Protein AF-A0A3D1RVV5-F1 (afdb_monomer)

pLDDT: mean 94.03, std 8.31, range [58.41, 98.19]

Solvent-accessible surface area (backbone atoms only — not comparable to full-atom values): 2683 Å² total; per-residue (Å²): 138,89,85,78,88,65,50,62,49,73,76,86,88,76,93,74,91,70,54,71,67,61,56,48,52,52,26,49,50,40,17,31,57,56,46,74,47,83,94,124

Radius of gyration: 12.27 Å; Cα contacts (8 Å, |Δi|>4): 33; chains: 1; bounding box: 28×19×34 Å

Secondary structure (DSSP, 8-state):
----------PPSS---S-HHHHHHHHHHHHHHHHT----

Mean predicted aligned error: 3.15 Å

Nearest PDB structures (foldseek):
  5ab7-assembly3_F  TM=9.630E-01  e=9.235E-01  Trypanosoma brucei brucei
  5ab7-assembly1_B  TM=9.628E-01  e=9.235E-01  Trypanosoma brucei brucei
  5ab7-assembly3_E  TM=9.646E-01  e=9.235E-01  Trypanosoma brucei brucei
  5ab7-assembly2_D  TM=9.635E-01  e=9.235E-01  Trypanosoma brucei brucei
  5ab4-assembly1_B  TM=9.567E-01  e=9.235E-01  Trypanosoma brucei brucei

Sequence (40 aa):
MKTAIVGWGHIPFGRHSEDVETMIIEVAGDALLSAGVDAT

Foldseek 3Di:
DDDDQQFWFADDDDDDPDDPVVRCVRGVVRRCVSNVHDPD

Structure (mmCIF, N/CA/C/O backbone):
data_AF-A0A3D1RVV5-F1
#
_entry.id   AF-A0A3D1RVV5-F1
#
loop_
_atom_site.group_PDB
_atom_site.id
_atom_site.type_symbol
_atom_site.label_atom_id
_atom_site.label_alt_id
_atom_site.label_comp_id
_atom_site.label_asym_id
_atom_site.label_entity_id
_atom_site.label_seq_id
_atom_site.pdbx_PDB_ins_code
_atom_site.Cartn_x
_atom_site.Cartn_y
_atom_site.Cartn_z
_atom_site.occupancy
_atom_site.B_iso_or_equiv
_atom_site.auth_seq_id
_atom_site.auth_comp_id
_atom_site.auth_asym_id
_atom_site.auth_atom_id
_atom_site.pdbx_PDB_model_num
ATOM 1 N N . MET A 1 1 ? -5.170 11.772 22.575 1.00 58.41 1 MET A N 1
ATOM 2 C CA . MET A 1 1 ? -5.379 11.265 21.201 1.00 58.41 1 MET A CA 1
ATOM 3 C C . MET A 1 1 ? -4.674 9.917 21.115 1.00 58.41 1 MET A C 1
ATOM 5 O O . MET A 1 1 ? -3.544 9.850 21.579 1.00 58.41 1 MET A O 1
ATOM 9 N N . LYS A 1 2 ? -5.337 8.844 20.665 1.00 90.88 2 LYS A N 1
ATOM 10 C CA . LYS A 1 2 ? -4.707 7.521 20.503 1.00 90.88 2 LYS A CA 1
ATOM 11 C C . LYS A 1 2 ? -4.536 7.262 19.012 1.00 90.88 2 LYS A C 1
ATOM 13 O O . LYS A 1 2 ? -5.492 7.446 18.267 1.00 90.88 2 LYS A O 1
ATOM 18 N N . THR A 1 3 ? -3.340 6.874 18.602 1.00 95.19 3 THR A N 1
ATOM 19 C CA . THR A 1 3 ? -3.002 6.530 17.219 1.00 95.19 3 THR A CA 1
ATOM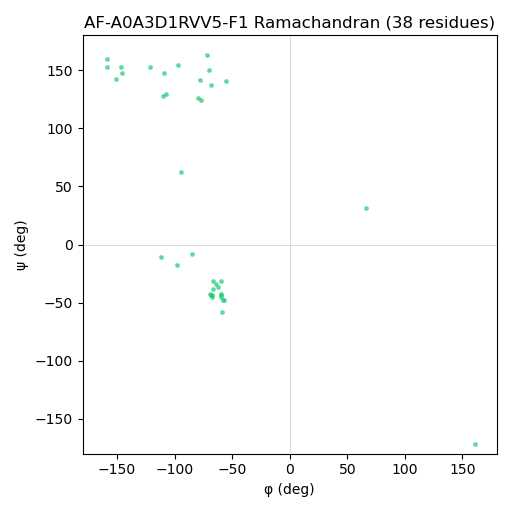 20 C C . THR A 1 3 ? -2.495 5.095 17.176 1.00 95.19 3 THR A C 1
ATOM 22 O O . THR A 1 3 ? -1.991 4.581 18.177 1.00 95.19 3 THR A O 1
ATOM 25 N N . ALA A 1 4 ? -2.669 4.435 16.035 1.00 96.88 4 ALA A N 1
ATOM 26 C CA . ALA A 1 4 ? -2.206 3.074 15.804 1.00 96.88 4 ALA A CA 1
ATOM 27 C C . ALA A 1 4 ? -1.790 2.908 14.340 1.00 96.88 4 ALA A C 1
ATOM 29 O O . ALA A 1 4 ? -2.311 3.597 13.463 1.00 96.88 4 ALA A O 1
ATOM 30 N N . ILE A 1 5 ? -0.864 1.984 14.093 1.00 96.94 5 ILE A N 1
ATOM 31 C CA . ILE A 1 5 ? -0.568 1.491 12.748 1.00 96.94 5 ILE A CA 1
ATOM 32 C C . ILE A 1 5 ? -1.685 0.514 12.385 1.00 96.94 5 ILE A C 1
ATOM 34 O O . ILE A 1 5 ? -1.940 -0.424 13.138 1.00 96.94 5 ILE 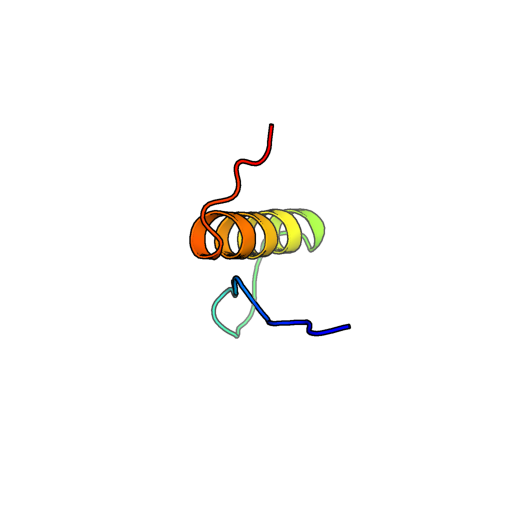A O 1
ATOM 38 N N . VAL A 1 6 ? -2.358 0.757 11.262 1.00 97.06 6 VAL A N 1
ATOM 39 C CA . VA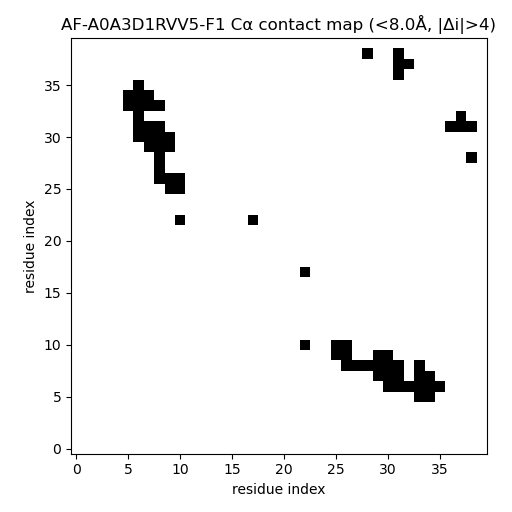L A 1 6 ? -3.504 -0.052 10.811 1.00 97.06 6 VAL A CA 1
ATOM 40 C C . VAL A 1 6 ? -3.216 -0.865 9.551 1.00 97.06 6 VAL A C 1
ATOM 42 O O . VAL A 1 6 ? -3.997 -1.747 9.234 1.00 97.06 6 VAL A O 1
ATOM 45 N N . GLY A 1 7 ? -2.092 -0.623 8.872 1.00 97.44 7 GLY A N 1
ATOM 46 C CA . GLY A 1 7 ? -1.674 -1.378 7.692 1.00 97.44 7 GLY A CA 1
ATOM 47 C C . GLY A 1 7 ? -0.175 -1.268 7.438 1.00 97.44 7 GLY A C 1
ATOM 48 O O . GLY A 1 7 ? 0.488 -0.362 7.952 1.00 97.44 7 GLY A O 1
ATOM 49 N N . TRP A 1 8 ? 0.354 -2.222 6.676 1.00 97.44 8 TRP A N 1
ATOM 50 C CA . TRP A 1 8 ? 1.769 -2.328 6.326 1.00 97.44 8 TRP A CA 1
ATOM 51 C C . TRP A 1 8 ? 1.930 -3.015 4.965 1.00 97.44 8 TRP A C 1
ATOM 53 O O . TRP A 1 8 ? 1.213 -3.967 4.675 1.00 97.44 8 TRP A O 1
ATOM 63 N N . GLY A 1 9 ? 2.898 -2.569 4.164 1.00 96.94 9 GLY A N 1
ATOM 64 C CA . GLY A 1 9 ? 3.236 -3.141 2.860 1.00 96.94 9 GLY A CA 1
ATOM 65 C C . GLY A 1 9 ? 4.738 -3.042 2.603 1.00 96.94 9 GLY A C 1
ATOM 66 O O . GLY A 1 9 ? 5.396 -2.128 3.106 1.00 96.94 9 GLY A O 1
ATOM 67 N N . HIS A 1 10 ? 5.302 -4.010 1.880 1.00 96.81 10 HIS A N 1
ATOM 68 C CA . HIS A 1 10 ? 6.715 -4.002 1.498 1.00 96.81 10 HIS A CA 1
ATOM 69 C C . HIS A 1 10 ? 6.963 -4.901 0.288 1.00 96.81 10 HIS A C 1
ATOM 71 O O . HIS A 1 10 ? 6.292 -5.916 0.127 1.00 96.81 10 HIS A O 1
ATOM 77 N N . ILE A 1 11 ? 8.004 -4.576 -0.475 1.00 95.88 11 ILE A N 1
ATOM 78 C CA . ILE A 1 11 ? 8.584 -5.472 -1.476 1.00 95.88 11 ILE A CA 1
ATOM 79 C C . ILE A 1 11 ? 9.803 -6.204 -0.899 1.00 95.88 11 ILE A C 1
ATOM 81 O O . ILE A 1 11 ? 10.467 -5.680 0.007 1.00 95.88 11 ILE A O 1
ATOM 85 N N . PRO A 1 12 ? 10.149 -7.398 -1.415 1.00 95.12 12 PRO A N 1
ATOM 86 C CA . PRO A 1 12 ? 11.370 -8.092 -1.030 1.00 95.12 12 PRO A CA 1
ATOM 87 C C . PRO A 1 12 ? 12.613 -7.219 -1.229 1.00 95.12 12 PRO A C 1
ATOM 89 O O . PRO A 1 12 ? 12.749 -6.507 -2.223 1.00 95.12 12 PRO A O 1
ATOM 92 N N . PHE A 1 13 ? 13.562 -7.296 -0.300 1.00 93.44 13 PHE A N 1
ATOM 93 C CA . PHE A 1 13 ? 14.840 -6.607 -0.461 1.00 93.44 13 PHE A CA 1
ATOM 94 C C . PHE A 1 13 ? 15.658 -7.234 -1.593 1.00 93.44 13 PHE A C 1
ATOM 96 O O . PHE A 1 13 ? 15.774 -8.455 -1.688 1.00 93.44 13 PHE A O 1
ATOM 103 N N . GLY A 1 14 ? 16.279 -6.397 -2.422 1.00 95.38 14 GLY A N 1
ATOM 104 C CA . GLY A 1 14 ? 17.082 -6.865 -3.544 1.00 95.38 14 GLY A CA 1
ATOM 105 C C . GLY A 1 14 ? 17.299 -5.788 -4.595 1.00 95.38 14 GLY A C 1
ATOM 106 O O . GLY A 1 14 ? 16.981 -4.618 -4.388 1.00 95.38 14 GLY A O 1
ATOM 107 N N . ARG A 1 15 ? 17.879 -6.199 -5.725 1.00 95.06 15 ARG A N 1
ATOM 108 C CA . ARG A 1 15 ? 17.898 -5.360 -6.923 1.00 95.06 15 ARG A CA 1
ATOM 109 C C . ARG A 1 15 ? 16.553 -5.480 -7.616 1.00 95.06 15 ARG A C 1
ATOM 111 O O . ARG A 1 15 ? 16.160 -6.589 -7.965 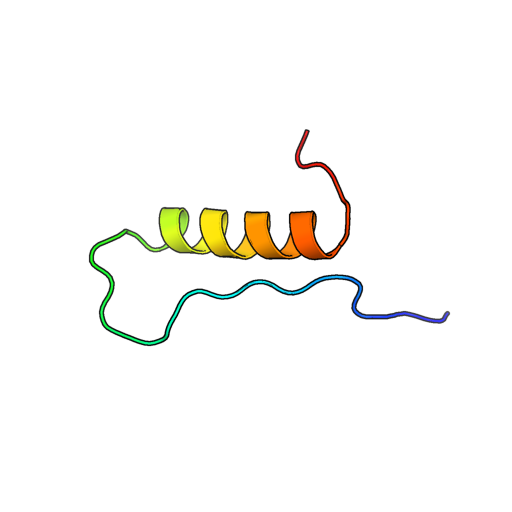1.00 95.06 15 ARG A O 1
ATOM 118 N N . H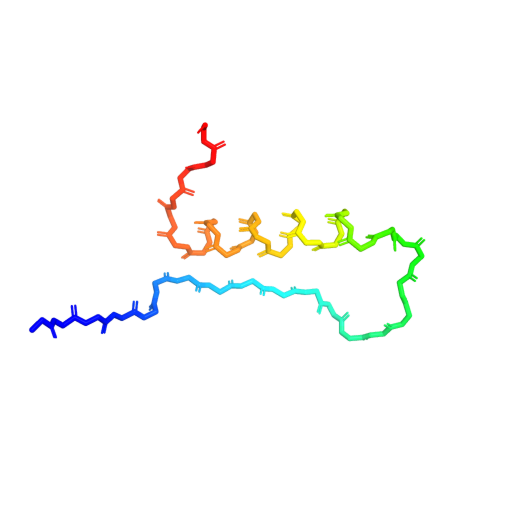IS A 1 16 ? 15.946 -4.332 -7.862 1.00 94.94 16 HIS A N 1
ATOM 119 C CA . HIS A 1 16 ? 14.731 -4.187 -8.649 1.00 94.94 16 HIS A CA 1
ATOM 120 C C . HIS A 1 16 ? 15.074 -3.522 -9.978 1.00 94.94 16 HIS A C 1
ATOM 122 O O . HIS A 1 16 ? 16.037 -2.751 -10.064 1.00 94.94 16 HIS A O 1
ATOM 128 N N . SER A 1 17 ? 14.342 -3.893 -11.021 1.00 96.56 17 SER A N 1
ATOM 129 C CA . SER A 1 17 ? 14.485 -3.333 -12.372 1.00 96.56 17 SER A CA 1
ATOM 130 C C . SER A 1 17 ? 13.465 -2.233 -12.666 1.00 96.56 17 SER A C 1
ATOM 132 O O . SER A 1 17 ? 13.643 -1.448 -13.594 1.00 96.56 17 SER A O 1
ATOM 134 N N . GLU A 1 18 ? 12.417 -2.199 -11.857 1.00 95.69 18 GLU A N 1
ATOM 135 C CA . GLU A 1 18 ? 11.319 -1.259 -11.829 1.00 95.69 18 GLU A CA 1
ATOM 136 C C . GLU A 1 18 ? 11.798 0.111 -11.335 1.00 95.69 18 GLU A C 1
ATOM 138 O O . GLU A 1 18 ? 12.736 0.227 -10.538 1.00 95.69 18 GLU A O 1
ATOM 143 N N . ASP A 1 19 ? 11.147 1.173 -11.806 1.00 96.69 19 ASP A N 1
ATOM 144 C CA . ASP A 1 19 ? 11.399 2.512 -11.295 1.00 96.69 19 ASP A CA 1
ATOM 145 C C . ASP A 1 19 ? 10.836 2.687 -9.873 1.00 96.69 19 ASP A C 1
ATOM 147 O O . ASP A 1 19 ? 9.999 1.923 -9.382 1.00 96.69 19 ASP A O 1
ATOM 151 N N . VAL A 1 20 ? 11.317 3.726 -9.192 1.00 96.12 20 VAL A N 1
ATOM 152 C CA . VAL A 1 20 ? 10.960 3.997 -7.796 1.00 96.12 20 VAL A CA 1
ATOM 153 C C . VAL A 1 20 ? 9.475 4.306 -7.623 1.00 96.12 20 VAL A C 1
ATOM 155 O O . VAL A 1 20 ? 8.907 3.930 -6.600 1.00 96.12 20 VAL A O 1
ATOM 158 N N . GLU A 1 21 ? 8.836 4.963 -8.589 1.00 97.19 21 GLU A N 1
ATOM 159 C CA . GLU A 1 21 ? 7.420 5.321 -8.487 1.00 97.19 21 GLU A CA 1
ATOM 160 C C . GLU A 1 21 ? 6.554 4.063 -8.550 1.00 97.19 21 GLU A C 1
ATOM 162 O O . GLU A 1 21 ? 5.677 3.886 -7.705 1.00 97.19 21 GLU A O 1
ATOM 167 N N . THR A 1 22 ? 6.872 3.143 -9.464 1.00 96.81 22 THR A N 1
ATOM 168 C CA . THR A 1 22 ? 6.222 1.829 -9.549 1.00 96.81 22 THR A CA 1
ATOM 169 C C . THR A 1 22 ? 6.348 1.056 -8.233 1.00 96.81 22 THR A C 1
ATOM 171 O O . THR A 1 22 ? 5.343 0.586 -7.697 1.00 96.81 22 THR A O 1
ATOM 174 N N . MET A 1 23 ? 7.551 0.995 -7.652 1.00 97.12 23 MET A N 1
ATOM 175 C CA . MET A 1 23 ? 7.771 0.319 -6.364 1.00 97.12 23 MET A CA 1
ATOM 176 C C . MET A 1 23 ? 6.987 0.965 -5.211 1.00 97.12 23 MET A C 1
ATOM 178 O O . MET A 1 23 ? 6.500 0.264 -4.325 1.00 97.12 23 MET A O 1
ATOM 182 N N . ILE A 1 24 ? 6.851 2.296 -5.200 1.00 96.50 24 ILE A N 1
ATOM 183 C CA . ILE A 1 24 ? 6.065 3.013 -4.183 1.00 96.50 24 ILE A CA 1
ATOM 184 C C . ILE A 1 24 ? 4.577 2.691 -4.320 1.00 96.50 24 ILE A C 1
ATOM 186 O O . ILE A 1 24 ? 3.915 2.466 -3.307 1.00 96.50 24 ILE A O 1
ATOM 190 N N . ILE A 1 25 ? 4.053 2.669 -5.548 1.00 96.69 25 ILE A N 1
ATOM 191 C CA . ILE A 1 25 ? 2.646 2.346 -5.811 1.00 96.69 25 ILE A CA 1
ATOM 192 C C . ILE A 1 25 ? 2.322 0.937 -5.309 1.00 96.69 25 ILE A C 1
ATOM 194 O O . ILE A 1 25 ? 1.301 0.757 -4.648 1.00 96.69 25 ILE A O 1
ATOM 198 N N . GLU A 1 26 ? 3.207 -0.033 -5.553 1.00 95.88 26 GLU A N 1
ATOM 199 C CA . GLU A 1 26 ? 3.053 -1.409 -5.074 1.00 95.88 26 GLU A CA 1
ATOM 200 C C . GLU A 1 26 ? 2.957 -1.468 -3.542 1.00 95.88 26 GLU A C 1
ATOM 202 O O . GLU A 1 26 ? 1.936 -1.891 -2.998 1.00 95.88 26 GLU A O 1
ATOM 207 N N . VAL A 1 27 ? 3.966 -0.960 -2.821 1.00 97.00 27 VAL A N 1
ATOM 208 C CA . VAL A 1 27 ? 3.970 -1.043 -1.347 1.00 97.00 27 VAL A CA 1
ATOM 209 C C . VAL A 1 27 ? 2.867 -0.210 -0.694 1.00 97.00 27 VAL A C 1
ATOM 211 O O . VAL A 1 27 ? 2.373 -0.574 0.374 1.00 97.00 27 VAL A O 1
ATOM 214 N N . ALA A 1 28 ? 2.469 0.909 -1.308 1.00 96.94 28 ALA A N 1
ATOM 215 C CA . ALA A 1 28 ? 1.358 1.723 -0.829 1.00 96.94 28 ALA A CA 1
ATOM 216 C C . ALA A 1 28 ? 0.021 0.995 -1.014 1.00 96.94 28 ALA A C 1
ATOM 218 O O . ALA A 1 28 ? -0.796 0.989 -0.092 1.00 96.94 28 ALA A O 1
ATOM 219 N N . GLY A 1 29 ? -0.178 0.345 -2.165 1.00 96.38 29 GLY A N 1
ATOM 220 C CA . GLY A 1 29 ? -1.333 -0.512 -2.424 1.00 96.38 29 GLY A CA 1
ATOM 221 C C . GLY A 1 29 ? -1.437 -1.642 -1.401 1.00 96.38 29 GLY A C 1
ATOM 222 O O . GLY A 1 29 ? -2.483 -1.806 -0.774 1.00 96.38 29 GLY A O 1
ATOM 223 N N . ASP A 1 30 ? -0.332 -2.340 -1.139 1.00 96.94 30 ASP A N 1
ATOM 224 C CA . ASP A 1 30 ? -0.269 -3.400 -0.127 1.00 96.94 30 ASP A CA 1
ATOM 225 C C . ASP A 1 30 ? -0.619 -2.893 1.277 1.00 96.94 30 ASP A C 1
ATOM 227 O O . ASP A 1 30 ? -1.367 -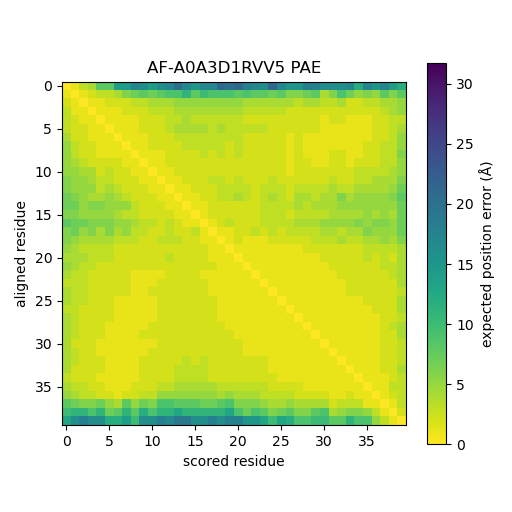3.541 2.012 1.00 96.94 30 ASP A O 1
ATOM 231 N N . ALA A 1 31 ? -0.121 -1.713 1.658 1.00 98.19 31 ALA A N 1
ATOM 232 C CA . ALA A 1 31 ? -0.413 -1.123 2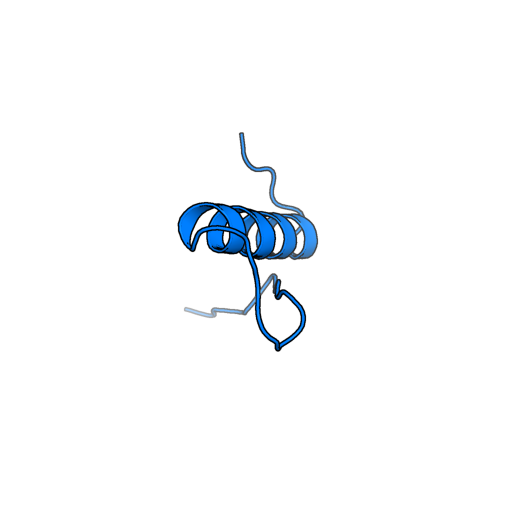.960 1.00 98.19 31 ALA A CA 1
ATOM 233 C C . ALA A 1 31 ? -1.893 -0.733 3.113 1.00 98.19 31 ALA A C 1
ATOM 235 O O . ALA A 1 31 ? -2.466 -0.926 4.189 1.00 98.19 31 ALA A O 1
ATOM 236 N N . LEU A 1 32 ? -2.518 -0.215 2.050 1.00 97.69 32 LEU A N 1
ATOM 237 C CA . LEU A 1 32 ? -3.944 0.123 2.026 1.00 97.69 32 LEU A CA 1
ATOM 238 C C . LEU A 1 32 ? -4.819 -1.133 2.095 1.00 97.69 32 LEU A C 1
ATOM 240 O O . LEU A 1 32 ? -5.726 -1.197 2.927 1.00 97.69 32 LEU A O 1
ATOM 244 N N . LEU A 1 33 ? -4.482 -2.165 1.316 1.00 96.69 33 LEU A N 1
ATOM 245 C CA . LEU A 1 33 ? -5.140 -3.472 1.377 1.00 96.69 33 LEU A CA 1
ATOM 246 C C . LEU A 1 33 ? -5.007 -4.101 2.768 1.00 96.69 33 LEU A C 1
ATOM 248 O O . LEU A 1 33 ? -5.998 -4.561 3.333 1.00 96.69 33 LEU A O 1
ATOM 252 N N . SER A 1 34 ? -3.810 -4.058 3.364 1.00 97.81 34 SER A N 1
ATOM 253 C CA . SER A 1 34 ? -3.573 -4.517 4.736 1.00 97.81 34 SER A CA 1
ATOM 254 C C . SER A 1 34 ? -4.423 -3.761 5.763 1.00 97.81 34 SER A C 1
ATOM 256 O O . SER A 1 34 ? -4.775 -4.353 6.783 1.00 97.81 34 SER A O 1
ATOM 258 N N . ALA A 1 35 ? -4.737 -2.485 5.518 1.00 97.75 35 ALA A N 1
ATOM 259 C CA . ALA A 1 35 ? -5.600 -1.667 6.369 1.00 97.75 35 ALA A CA 1
ATOM 260 C C . ALA A 1 35 ? -7.103 -1.825 6.080 1.00 97.75 35 ALA A C 1
ATOM 262 O O . ALA A 1 35 ? -7.917 -1.289 6.833 1.00 97.75 35 ALA A O 1
ATOM 263 N N . GLY A 1 36 ? -7.485 -2.533 5.009 1.00 97.06 36 GLY A N 1
ATOM 264 C CA . GLY A 1 36 ? -8.872 -2.618 4.546 1.00 97.06 36 GLY A CA 1
ATOM 265 C C . GLY A 1 36 ? -9.422 -1.282 4.034 1.00 97.06 36 GLY A C 1
ATOM 266 O O . GLY A 1 36 ? -10.607 -1.002 4.214 1.00 97.06 36 GLY A O 1
ATOM 267 N N . VAL A 1 37 ? -8.560 -0.440 3.458 1.00 96.19 37 VAL A N 1
ATOM 268 C CA . VAL A 1 37 ? -8.905 0.883 2.920 1.00 96.19 37 VAL A CA 1
ATOM 269 C C . VAL A 1 37 ? -8.820 0.845 1.396 1.00 96.19 37 VAL A C 1
ATOM 271 O O . VAL A 1 37 ? -7.789 0.462 0.850 1.00 96.19 37 VAL A O 1
ATOM 274 N N . ASP A 1 38 ? -9.880 1.276 0.714 1.00 92.06 38 ASP A N 1
ATOM 275 C CA . ASP A 1 38 ? -9.892 1.378 -0.748 1.00 92.06 38 ASP A CA 1
ATOM 276 C C . ASP A 1 38 ? -9.134 2.618 -1.245 1.00 92.06 38 ASP A C 1
ATOM 278 O O . ASP A 1 38 ? -9.235 3.709 -0.677 1.00 92.06 38 ASP A O 1
ATOM 282 N N . ALA A 1 39 ? -8.407 2.447 -2.351 1.00 78.75 39 ALA A N 1
ATOM 283 C CA . ALA A 1 39 ? -7.711 3.506 -3.080 1.00 78.75 39 ALA A CA 1
ATOM 284 C C . ALA A 1 39 ? -8.588 4.030 -4.234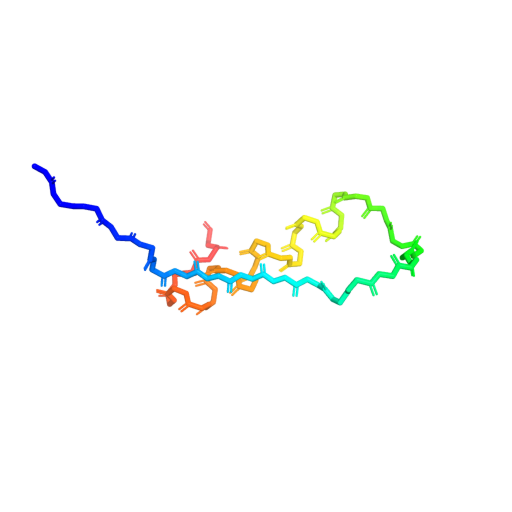 1.0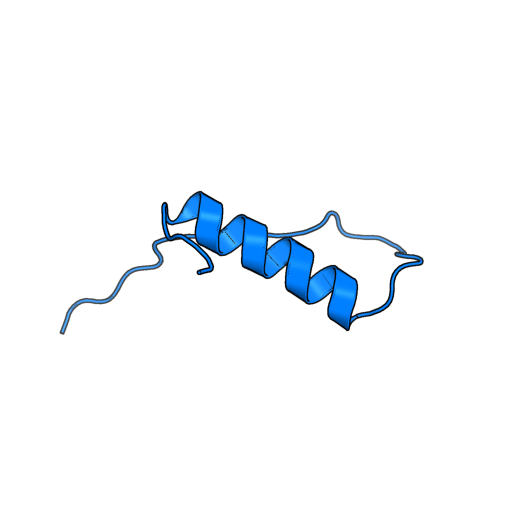0 78.75 39 ALA A C 1
ATOM 286 O O . ALA A 1 39 ? -8.263 3.836 -5.404 1.00 78.75 39 ALA A O 1
ATOM 287 N N . THR A 1 40 ? -9.752 4.601 -3.915 1.00 62.50 40 THR A N 1
ATOM 288 C CA . THR A 1 40 ? -10.622 5.280 -4.901 1.00 62.50 40 THR A CA 1
ATOM 289 C C . THR A 1 40 ? -10.179 6.703 -5.181 1.00 62.50 40 THR A C 1
ATOM 291 O O . THR A 1 40 ? -9.869 7.405 -4.190 1.00 62.50 40 THR A O 1
#